Protein AF-V9GAU1-F1 (afdb_monomer_lite)

Foldseek 3Di:
DAFEDEEEAQQDPCLVVVQCLDQPPPDPNNDPRYHHAEYEQDFDPVDCSRPVRSVVSVVVCVVSNHHYDDDPVVRVVPGPD

Secondary structure (DSSP, 8-state):
-PEEEEEE---STHHHHHHHHHH-TTSTT--TTEEEEEEE----TT-HHHHHHHHHHHHHHHHTTPEE-S-HHHHHHH---

Radius of gyration: 12.42 Å; chains: 1; bounding box: 35×20×34 Å

Structure (mmCIF, N/CA/C/O backbone):
data_AF-V9GAU1-F1
#
_entry.id   AF-V9GAU1-F1
#
loop_
_atom_site.group_PDB
_atom_site.id
_atom_site.type_symbol
_atom_site.label_atom_id
_atom_site.label_alt_id
_atom_site.label_comp_id
_atom_site.label_asym_id
_atom_site.label_entity_id
_atom_site.label_seq_id
_atom_site.pdbx_PDB_ins_code
_atom_site.Cartn_x
_atom_site.Cartn_y
_atom_site.Cartn_z
_atom_site.occupancy
_atom_site.B_iso_or_equiv
_atom_site.auth_seq_id
_atom_site.auth_comp_id
_atom_site.auth_asym_id
_atom_site.auth_atom_id
_atom_site.pdbx_PDB_model_num
ATOM 1 N N . MET A 1 1 ? -17.347 0.835 11.004 1.00 74.62 1 MET A N 1
ATOM 2 C CA . MET A 1 1 ? -17.132 0.320 9.638 1.00 74.62 1 MET A CA 1
ATOM 3 C C . MET A 1 1 ? -15.711 0.693 9.272 1.00 74.62 1 MET A C 1
ATOM 5 O O . MET A 1 1 ? -15.356 1.840 9.507 1.00 74.62 1 MET A O 1
ATOM 9 N N . THR A 1 2 ? -14.896 -0.267 8.845 1.00 91.94 2 THR A N 1
ATOM 10 C CA . THR A 1 2 ? -13.494 -0.027 8.474 1.00 91.94 2 THR A CA 1
ATOM 11 C C . THR A 1 2 ? -13.424 0.063 6.959 1.00 91.94 2 THR A C 1
ATOM 13 O O . THR A 1 2 ? -13.951 -0.826 6.300 1.00 91.94 2 THR A O 1
ATOM 16 N N . ILE A 1 3 ? -12.810 1.121 6.436 1.00 97.56 3 ILE A N 1
ATOM 17 C CA . ILE A 1 3 ? -12.513 1.273 5.011 1.00 97.56 3 ILE A CA 1
ATOM 18 C C . ILE A 1 3 ? -11.346 0.343 4.674 1.00 97.56 3 ILE A C 1
ATOM 20 O O . ILE A 1 3 ? -10.287 0.398 5.309 1.00 97.56 3 ILE A O 1
ATOM 24 N N . THR A 1 4 ? -11.552 -0.520 3.690 1.00 98.31 4 THR A N 1
ATOM 25 C CA . THR A 1 4 ? -10.502 -1.352 3.103 1.00 98.31 4 THR A CA 1
ATOM 26 C C . THR A 1 4 ? -9.742 -0.531 2.068 1.00 98.31 4 THR A C 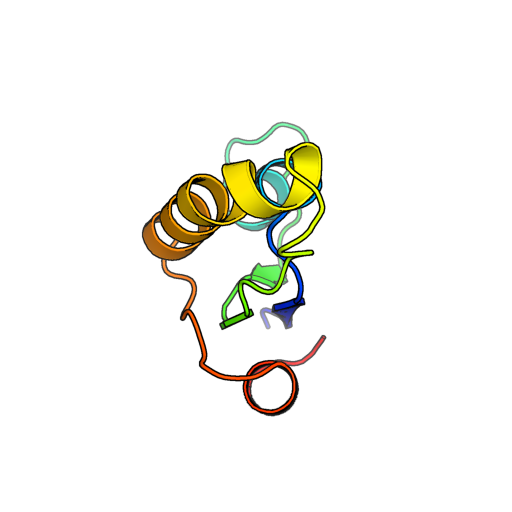1
ATOM 28 O O . THR A 1 4 ? -10.349 0.084 1.195 1.00 98.31 4 THR A O 1
ATOM 31 N N . ILE A 1 5 ? -8.419 -0.463 2.208 1.00 98.69 5 ILE A N 1
ATOM 32 C CA . ILE A 1 5 ? -7.545 0.362 1.367 1.00 98.69 5 ILE A CA 1
ATOM 33 C C . ILE A 1 5 ? -6.637 -0.550 0.541 1.00 98.69 5 ILE A C 1
ATOM 35 O O . ILE A 1 5 ? -6.064 -1.514 1.069 1.00 98.69 5 ILE A O 1
ATOM 39 N N . GLY A 1 6 ? -6.510 -0.235 -0.745 1.00 98.62 6 GLY A N 1
ATOM 40 C CA . GLY A 1 6 ? -5.578 -0.852 -1.678 1.00 98.62 6 GLY A CA 1
ATOM 41 C C . GLY A 1 6 ? -4.294 -0.041 -1.829 1.00 98.62 6 GLY A C 1
ATOM 42 O O . GLY A 1 6 ? -4.322 1.188 -1.859 1.00 98.62 6 GLY A O 1
ATOM 43 N N . MET A 1 7 ? -3.151 -0.714 -1.968 1.00 98.56 7 MET A N 1
ATOM 44 C CA . MET A 1 7 ? -1.877 -0.052 -2.275 1.00 98.56 7 MET A CA 1
ATOM 45 C C . MET A 1 7 ? -1.253 -0.613 -3.555 1.00 98.56 7 MET A C 1
ATOM 47 O O . MET A 1 7 ? -0.955 -1.799 -3.646 1.00 98.56 7 MET A O 1
ATOM 51 N N . ILE A 1 8 ? -1.050 0.237 -4.561 1.00 98.50 8 ILE A N 1
ATOM 52 C CA . ILE A 1 8 ? -0.487 -0.152 -5.861 1.00 98.50 8 ILE A CA 1
ATOM 53 C C . ILE A 1 8 ? 0.844 0.575 -6.050 1.00 98.50 8 ILE A C 1
ATOM 55 O O . ILE A 1 8 ? 0.873 1.804 -6.064 1.00 98.50 8 ILE A O 1
ATOM 59 N N . GLY A 1 9 ? 1.923 -0.186 -6.241 1.00 97.62 9 GLY A N 1
ATOM 60 C CA . GLY A 1 9 ? 3.283 0.348 -6.321 1.00 97.62 9 GLY A CA 1
ATOM 61 C C . GLY A 1 9 ? 3.923 0.430 -4.937 1.00 97.62 9 GLY A C 1
ATOM 62 O O . GLY A 1 9 ? 3.646 1.334 -4.151 1.00 97.62 9 GLY A O 1
ATOM 63 N N . LEU A 1 10 ? 4.780 -0.543 -4.644 1.00 98.25 10 LEU A N 1
ATOM 64 C CA . LEU A 1 10 ? 5.408 -0.768 -3.349 1.00 98.25 10 LEU A CA 1
ATOM 65 C C . LEU A 1 10 ? 6.904 -0.440 -3.380 1.00 98.25 10 LEU A C 1
ATOM 67 O O . LEU A 1 10 ? 7.714 -1.191 -2.864 1.00 98.25 10 LEU A O 1
ATOM 71 N N . ASP A 1 11 ? 7.300 0.665 -4.005 1.00 97.69 11 ASP A N 1
ATOM 72 C CA . ASP A 1 11 ? 8.706 1.017 -4.259 1.00 97.69 11 ASP A CA 1
ATOM 73 C C . ASP A 1 11 ? 9.166 2.306 -3.545 1.00 97.69 11 ASP A C 1
ATOM 75 O O . ASP A 1 11 ? 10.286 2.801 -3.734 1.00 97.69 11 ASP A O 1
ATOM 79 N N . THR A 1 12 ? 8.321 2.865 -2.674 1.00 97.00 12 THR A N 1
ATOM 80 C CA . THR A 1 12 ? 8.599 4.114 -1.951 1.00 97.00 12 THR A CA 1
ATOM 81 C C . THR A 1 12 ? 8.391 3.981 -0.447 1.00 97.00 12 THR A C 1
ATOM 83 O O . THR A 1 12 ? 7.617 3.156 0.030 1.00 97.00 12 THR A O 1
ATOM 86 N N . SER A 1 13 ? 9.036 4.860 0.324 1.00 97.19 13 SER A N 1
ATOM 87 C CA . SER A 1 13 ? 8.907 4.903 1.788 1.00 97.19 13 SER A CA 1
ATOM 88 C C . SER A 1 13 ? 7.478 5.124 2.287 1.00 97.19 13 SER A C 1
ATOM 90 O O . SER A 1 13 ? 7.183 4.804 3.440 1.00 97.19 13 SER A O 1
ATOM 92 N N . HIS A 1 14 ? 6.582 5.634 1.437 1.00 97.50 14 HIS A N 1
ATOM 93 C CA . HIS A 1 14 ? 5.172 5.813 1.768 1.00 97.50 14 HIS A CA 1
ATOM 94 C C . HIS A 1 14 ? 4.467 4.501 2.109 1.00 97.50 14 HIS A C 1
ATOM 96 O O . HIS A 1 14 ? 3.539 4.536 2.913 1.00 97.50 14 HIS A O 1
ATOM 102 N N . VAL A 1 15 ? 4.940 3.360 1.592 1.00 98.31 15 VAL A N 1
ATOM 103 C CA . VAL A 1 15 ? 4.407 2.044 1.967 1.00 98.31 15 VAL A CA 1
ATOM 104 C C . VAL A 1 15 ? 4.490 1.856 3.477 1.00 98.31 15 VAL A C 1
ATOM 106 O O . VAL A 1 15 ? 3.471 1.678 4.138 1.00 98.31 15 VAL A O 1
ATOM 109 N N . SER A 1 16 ? 5.690 1.989 4.042 1.00 98.19 16 SER A N 1
ATOM 110 C CA . SER A 1 16 ? 5.903 1.811 5.479 1.00 98.19 16 SER A CA 1
ATOM 111 C C . SER A 1 16 ? 5.232 2.914 6.303 1.00 98.19 16 SER A C 1
ATOM 113 O O . SER A 1 16 ? 4.580 2.632 7.307 1.00 98.19 16 SER A O 1
ATOM 115 N N . ILE A 1 17 ? 5.350 4.178 5.871 1.00 98.19 17 ILE A N 1
ATOM 116 C CA . ILE A 1 17 ? 4.801 5.329 6.608 1.00 98.19 17 ILE A CA 1
ATOM 117 C C . ILE A 1 17 ? 3.278 5.212 6.744 1.00 98.19 17 ILE A C 1
ATOM 119 O O . ILE A 1 17 ? 2.753 5.310 7.854 1.00 98.19 17 ILE A O 1
ATOM 123 N N . PHE A 1 18 ? 2.566 4.974 5.641 1.00 97.88 18 PHE A N 1
ATOM 124 C CA . PHE A 1 18 ? 1.107 4.898 5.668 1.00 97.88 18 PHE A CA 1
ATOM 125 C C . PHE A 1 18 ? 0.611 3.619 6.332 1.00 97.88 18 PHE A C 1
ATOM 127 O O . PHE A 1 18 ? -0.328 3.682 7.122 1.00 97.88 18 PHE A O 1
ATOM 134 N N . SER A 1 19 ? 1.266 2.482 6.092 1.00 97.56 19 SER A N 1
ATOM 135 C CA . SER A 1 19 ? 0.857 1.217 6.710 1.00 97.56 19 SER A CA 1
ATOM 136 C C . SER A 1 19 ? 0.988 1.268 8.227 1.00 97.56 19 SER A C 1
ATOM 138 O O . SER A 1 19 ? 0.058 0.874 8.921 1.00 97.56 19 SER A O 1
ATOM 140 N N . LYS A 1 20 ? 2.064 1.853 8.767 1.00 98.06 20 LYS A N 1
ATOM 141 C CA . LYS A 1 20 ? 2.199 2.066 10.219 1.00 98.06 20 LYS A CA 1
ATOM 142 C C . LYS A 1 20 ? 1.091 2.958 10.767 1.00 98.06 20 LYS A C 1
ATOM 144 O O . LYS A 1 20 ? 0.432 2.577 11.725 1.00 98.06 20 LYS A O 1
ATOM 149 N N . MET A 1 21 ? 0.818 4.094 10.124 1.00 98.31 21 MET A N 1
ATOM 150 C CA . MET A 1 21 ? -0.270 4.984 10.551 1.00 98.31 21 MET A CA 1
ATOM 151 C C . MET A 1 21 ? -1.655 4.319 10.498 1.00 98.31 21 MET A C 1
ATOM 153 O O . MET A 1 21 ? -2.520 4.698 11.277 1.00 98.31 21 MET A O 1
ATOM 157 N N . LEU A 1 22 ? -1.880 3.348 9.610 1.00 98.00 22 LEU A N 1
ATOM 158 C CA . LEU A 1 22 ? -3.171 2.668 9.442 1.00 98.00 22 LEU A CA 1
ATOM 159 C C . LEU A 1 22 ? -3.296 1.352 10.234 1.00 98.00 22 LEU A C 1
ATOM 161 O O . LEU A 1 22 ? -4.410 0.900 10.485 1.00 98.00 22 LEU A O 1
ATOM 165 N N . HIS A 1 23 ? -2.189 0.710 10.618 1.00 97.44 23 HIS A N 1
ATOM 166 C CA . HIS A 1 23 ? -2.201 -0.608 11.273 1.00 97.44 23 HIS A CA 1
ATOM 167 C C . HIS A 1 23 ? -1.775 -0.569 12.743 1.00 97.44 23 HIS A C 1
ATOM 169 O O . HIS A 1 23 ? -2.284 -1.365 13.535 1.00 97.44 23 HIS A O 1
ATOM 175 N N . ASP A 1 24 ? -0.852 0.320 13.111 1.00 97.50 24 ASP A N 1
ATOM 176 C CA . ASP A 1 24 ? -0.273 0.376 14.451 1.00 97.50 24 ASP A CA 1
ATOM 177 C C . ASP A 1 24 ? -1.050 1.352 15.344 1.00 97.50 24 ASP A C 1
ATOM 179 O O . ASP A 1 24 ? -0.932 2.571 15.218 1.00 97.50 24 ASP A O 1
ATOM 183 N N . GLN A 1 25 ? -1.831 0.798 16.275 1.00 96.62 25 GLN A N 1
ATOM 184 C CA . GLN A 1 25 ? -2.644 1.563 17.227 1.00 96.62 25 GLN A CA 1
ATOM 185 C C . GLN A 1 25 ? -1.811 2.378 18.228 1.00 96.62 25 GLN A C 1
ATOM 187 O O . GLN A 1 25 ? -2.344 3.307 18.835 1.00 96.62 25 GLN A O 1
ATOM 192 N N . GLU A 1 26 ? -0.530 2.045 18.410 1.00 97.94 26 GLU A N 1
ATOM 193 C CA . GLU A 1 26 ? 0.386 2.775 19.291 1.00 97.94 26 GLU A CA 1
ATOM 194 C C . GLU A 1 26 ? 1.149 3.884 18.547 1.00 97.94 26 GLU A C 1
ATOM 196 O O . GLU A 1 26 ? 1.835 4.699 19.172 1.00 97.94 26 GLU A O 1
ATOM 201 N N . HIS A 1 27 ? 1.008 3.973 17.219 1.00 98.06 27 HIS A N 1
ATOM 202 C CA . HIS A 1 27 ? 1.674 4.997 16.427 1.00 98.06 27 HIS A CA 1
ATOM 203 C C . HIS A 1 27 ? 1.167 6.407 16.808 1.00 98.06 27 HIS A C 1
ATOM 205 O O . HIS A 1 27 ? -0.045 6.631 16.857 1.00 98.06 27 HIS A O 1
ATOM 211 N N . PRO A 1 28 ? 2.048 7.418 16.993 1.00 98.06 28 PRO A N 1
ATOM 212 C CA . PRO A 1 28 ? 1.645 8.769 17.419 1.00 98.06 28 PRO A CA 1
ATOM 213 C C . PRO A 1 28 ? 0.630 9.459 16.500 1.00 98.06 28 PRO A C 1
ATOM 215 O O . PRO A 1 28 ? -0.090 10.361 16.921 1.00 98.06 28 PRO A O 1
ATOM 218 N N . TYR A 1 29 ? 0.596 9.038 15.236 1.00 97.81 29 TYR A N 1
ATOM 219 C CA . TYR A 1 29 ? -0.326 9.523 14.212 1.00 97.81 29 TYR A CA 1
ATOM 220 C C . TYR A 1 29 ? -1.249 8.413 13.698 1.00 97.81 29 TYR A C 1
ATOM 222 O O . TYR A 1 29 ? -1.536 8.369 12.503 1.00 97.81 29 TYR A O 1
ATOM 230 N N . TYR A 1 30 ? -1.635 7.470 14.560 1.00 98.12 30 TYR A N 1
ATOM 231 C CA . TYR A 1 30 ? -2.555 6.398 14.193 1.00 98.12 30 TYR A CA 1
ATOM 232 C C . TYR A 1 30 ? -3.883 6.959 13.664 1.00 98.12 30 TYR A C 1
ATOM 234 O O . TYR A 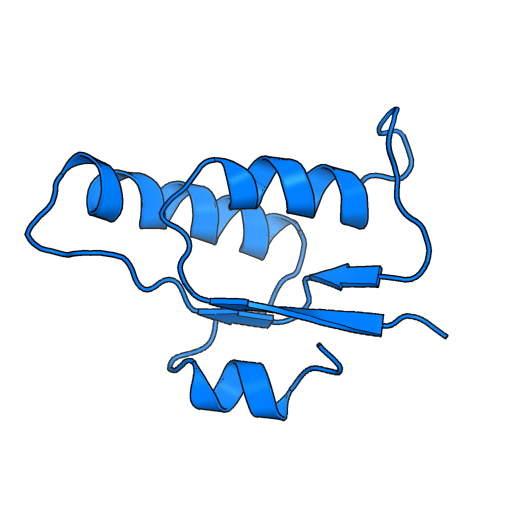1 30 ? -4.493 7.848 14.267 1.00 98.12 30 TYR A O 1
ATOM 242 N N . ILE A 1 31 ? -4.333 6.423 12.532 1.00 97.06 31 ILE A N 1
ATOM 243 C CA . ILE A 1 31 ? -5.578 6.786 11.865 1.00 97.06 31 ILE A CA 1
ATOM 244 C C . ILE A 1 31 ? -6.552 5.613 12.017 1.00 97.06 31 ILE A C 1
ATOM 246 O O . ILE A 1 31 ? -6.412 4.604 11.323 1.00 97.06 31 ILE A O 1
ATOM 250 N N . PRO A 1 32 ? -7.567 5.719 12.893 1.00 96.62 32 PRO A N 1
ATOM 251 C CA . PRO A 1 32 ? -8.559 4.667 13.034 1.00 96.62 32 PRO A CA 1
ATOM 252 C C . PRO A 1 32 ? -9.497 4.619 11.822 1.00 96.62 32 PRO A C 1
ATOM 254 O O . PRO A 1 32 ? -9.795 5.634 11.195 1.00 96.62 32 PRO A O 1
ATOM 257 N N . GLY A 1 33 ? -10.051 3.437 11.554 1.00 96.06 33 GLY A N 1
ATOM 258 C CA . GLY A 1 33 ? -11.137 3.264 10.584 1.00 96.06 33 GLY A CA 1
ATOM 259 C C . GLY A 1 33 ? -10.699 3.005 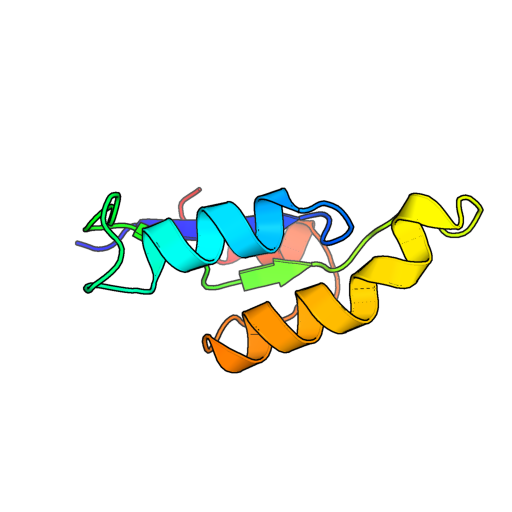9.143 1.00 96.06 33 GLY A C 1
ATOM 260 O O . GLY A 1 33 ? -11.572 2.860 8.292 1.00 96.06 33 GLY A O 1
ATOM 261 N N . GLY A 1 34 ? -9.398 2.877 8.874 1.00 96.69 34 GLY A N 1
ATOM 262 C CA . GLY A 1 34 ? -8.859 2.411 7.596 1.00 96.69 34 GLY A CA 1
ATOM 263 C C . GLY A 1 34 ? -7.809 1.324 7.804 1.00 96.69 34 GLY A C 1
ATOM 264 O O . GLY A 1 34 ? -7.158 1.293 8.845 1.00 96.69 34 GLY A O 1
ATOM 265 N N . ARG A 1 35 ? -7.652 0.421 6.834 1.00 97.75 35 ARG A N 1
ATOM 266 C CA . ARG A 1 35 ? -6.595 -0.599 6.859 1.00 97.75 35 ARG A CA 1
ATOM 267 C C . ARG A 1 35 ? -6.167 -0.960 5.445 1.00 97.75 35 ARG A C 1
ATOM 269 O O . ARG A 1 35 ? -7.030 -1.137 4.587 1.00 97.75 35 ARG A O 1
ATOM 276 N N . VAL A 1 36 ? -4.866 -1.121 5.214 1.00 98.44 36 VAL A N 1
ATOM 277 C CA . VAL A 1 36 ? -4.369 -1.690 3.956 1.00 98.44 36 VAL A CA 1
ATOM 278 C C . VAL A 1 36 ? -4.670 -3.188 3.982 1.00 98.44 36 VAL A C 1
ATOM 280 O O . VAL A 1 36 ? -4.326 -3.889 4.934 1.00 98.44 36 VAL A O 1
ATOM 283 N N . THR A 1 37 ? -5.413 -3.670 2.990 1.00 98.56 37 THR A N 1
ATOM 284 C CA . THR A 1 37 ? -5.902 -5.066 2.968 1.00 98.56 37 THR A CA 1
ATOM 285 C C . THR A 1 37 ? -5.528 -5.811 1.702 1.00 98.56 37 THR A C 1
ATOM 287 O O . THR A 1 37 ? -5.337 -7.021 1.768 1.00 98.56 37 THR A O 1
ATOM 290 N N . ALA A 1 38 ? -5.318 -5.093 0.601 1.00 98.75 38 ALA A N 1
ATOM 291 C CA . ALA A 1 38 ? -4.809 -5.636 -0.646 1.00 98.75 38 ALA A CA 1
ATOM 292 C C . ALA A 1 38 ? -3.694 -4.740 -1.196 1.00 98.75 38 ALA A C 1
ATOM 294 O O . ALA A 1 38 ? -3.734 -3.516 -1.043 1.00 98.75 38 ALA A O 1
ATOM 295 N N . ALA A 1 39 ? -2.703 -5.331 -1.852 1.00 98.81 39 ALA A N 1
ATOM 296 C CA . ALA A 1 39 ? -1.634 -4.580 -2.484 1.00 98.81 39 ALA A CA 1
ATOM 297 C C . ALA A 1 39 ? -1.079 -5.264 -3.735 1.00 98.81 39 ALA A C 1
ATOM 299 O O . ALA A 1 39 ? -1.127 -6.481 -3.873 1.00 98.81 39 ALA A O 1
ATOM 300 N N . PHE A 1 40 ? -0.514 -4.465 -4.637 1.00 98.69 40 PHE A N 1
ATOM 301 C CA . PHE A 1 40 ? 0.208 -4.928 -5.819 1.00 98.69 40 PHE A CA 1
ATOM 302 C C . PHE A 1 40 ? 1.634 -4.346 -5.816 1.00 98.69 40 PHE A C 1
ATOM 304 O O . PHE A 1 40 ? 1.758 -3.114 -5.797 1.00 98.69 40 PHE A O 1
ATOM 311 N N . PRO A 1 41 ? 2.698 -5.176 -5.888 1.00 98.12 41 PRO A N 1
ATOM 312 C CA . PRO A 1 41 ? 4.086 -4.725 -5.752 1.00 98.12 41 PRO A CA 1
ATOM 313 C C . PRO A 1 41 ? 4.530 -3.675 -6.773 1.00 98.12 41 PRO A C 1
ATOM 315 O O . PRO A 1 41 ? 5.051 -2.632 -6.393 1.00 98.12 41 PRO A O 1
ATOM 318 N N . GLY A 1 42 ? 4.304 -3.894 -8.069 1.00 95.44 42 GLY A N 1
ATOM 319 C CA . GLY A 1 42 ? 4.728 -2.954 -9.114 1.00 95.44 42 GLY A CA 1
ATOM 320 C C . GLY A 1 42 ? 6.229 -2.623 -9.087 1.00 95.44 42 GLY A C 1
ATOM 321 O O . GLY A 1 42 ? 7.066 -3.514 -8.963 1.00 95.44 42 GLY A O 1
ATOM 322 N N . GLY A 1 43 ? 6.553 -1.335 -9.237 1.00 94.94 43 GLY A N 1
ATOM 323 C CA . GLY A 1 43 ? 7.924 -0.829 -9.347 1.00 94.94 43 GLY A CA 1
ATOM 324 C C . GLY A 1 43 ? 8.411 -0.676 -10.792 1.00 94.94 43 GLY A C 1
ATOM 325 O O . GLY A 1 43 ? 7.788 -1.142 -11.746 1.00 94.94 43 GLY A O 1
ATOM 326 N N . SER A 1 44 ? 9.528 0.030 -10.955 1.00 96.50 44 SER A N 1
ATOM 327 C CA . SER A 1 44 ? 10.173 0.290 -12.245 1.00 96.50 44 SER A CA 1
ATOM 328 C C . SER A 1 44 ? 11.396 -0.618 -12.403 1.00 96.50 44 SER A C 1
ATOM 330 O O . SER A 1 44 ? 12.407 -0.351 -11.751 1.00 96.50 44 SER A O 1
ATOM 332 N N . PRO A 1 45 ? 11.352 -1.657 -13.262 1.00 95.38 45 PRO A N 1
ATOM 333 C CA . PRO A 1 45 ? 12.422 -2.656 -13.361 1.00 95.38 45 PRO A CA 1
ATOM 334 C C . PRO A 1 45 ? 13.764 -2.062 -13.807 1.00 95.38 45 PRO A C 1
ATOM 336 O O . PRO A 1 45 ? 14.814 -2.550 -13.406 1.00 95.38 45 PRO A O 1
ATOM 339 N N . ASP A 1 46 ? 13.730 -0.972 -14.575 1.00 97.25 46 ASP A N 1
ATOM 340 C CA . ASP A 1 46 ? 14.925 -0.304 -15.102 1.00 97.25 46 ASP A CA 1
ATOM 341 C C . ASP A 1 46 ? 15.485 0.781 -14.161 1.00 97.25 46 ASP A C 1
ATOM 343 O O . ASP A 1 46 ? 16.404 1.517 -14.527 1.00 97.25 46 ASP A O 1
ATOM 347 N N . PHE A 1 47 ? 14.926 0.928 -12.954 1.00 97.25 47 PHE A N 1
ATOM 348 C CA . PHE A 1 47 ? 15.348 1.944 -11.996 1.00 97.25 47 PHE A CA 1
ATOM 349 C C . PHE A 1 47 ? 15.663 1.326 -10.637 1.00 97.25 47 PHE A C 1
ATOM 351 O O . PHE A 1 47 ? 14.768 1.025 -9.851 1.00 97.25 47 PHE A O 1
ATOM 358 N N . GLU A 1 48 ? 16.958 1.213 -10.336 1.00 97.06 48 GLU A N 1
ATOM 359 C CA . GLU A 1 48 ? 17.475 0.556 -9.129 1.00 97.06 48 GLU A CA 1
ATOM 360 C C . GLU A 1 48 ? 16.838 1.084 -7.840 1.00 97.06 48 GLU A C 1
ATOM 362 O O . GLU A 1 48 ? 16.432 0.318 -6.973 1.00 97.06 48 GLU A O 1
ATOM 367 N N . LEU A 1 49 ? 16.678 2.406 -7.724 1.00 95.25 49 LEU A N 1
ATOM 368 C CA . LEU A 1 49 ? 16.068 3.027 -6.548 1.00 95.25 49 LEU A CA 1
ATOM 369 C C . LEU A 1 49 ? 14.575 2.702 -6.394 1.00 95.25 49 LEU A C 1
ATOM 371 O O . LEU A 1 49 ? 14.037 2.936 -5.322 1.00 95.25 49 LEU A O 1
ATOM 375 N N . SER A 1 50 ? 13.901 2.202 -7.424 1.00 97.38 50 SER A N 1
ATOM 376 C CA . SER A 1 50 ? 12.533 1.695 -7.327 1.00 97.38 50 SER A CA 1
ATOM 377 C C . SER A 1 50 ? 12.558 0.191 -7.051 1.00 97.38 50 SER A C 1
ATOM 379 O O . SER A 1 50 ? 12.163 -0.245 -5.969 1.00 97.38 50 SER A O 1
ATOM 381 N N . ILE A 1 51 ? 13.105 -0.599 -7.981 1.00 98.00 51 ILE A N 1
ATOM 382 C CA . ILE A 1 51 ? 12.960 -2.059 -7.965 1.00 98.00 51 ILE A CA 1
ATOM 383 C C . ILE A 1 51 ? 13.597 -2.728 -6.741 1.00 98.00 51 ILE A C 1
ATOM 385 O O . ILE A 1 51 ? 13.008 -3.650 -6.183 1.00 98.00 51 ILE A O 1
ATOM 389 N N . SER A 1 52 ? 14.737 -2.221 -6.258 1.00 97.81 52 SER A N 1
ATOM 390 C CA . SER A 1 52 ? 15.459 -2.804 -5.113 1.00 97.81 52 SER A CA 1
ATOM 391 C C . SER A 1 52 ? 14.687 -2.760 -3.791 1.00 97.81 52 SER A C 1
ATOM 393 O O . SER A 1 52 ? 15.052 -3.451 -2.843 1.00 97.81 52 SER A O 1
ATOM 395 N N . ARG A 1 53 ? 13.630 -1.943 -3.697 1.00 97.88 53 ARG A N 1
ATOM 396 C CA . ARG A 1 53 ? 12.852 -1.763 -2.461 1.00 97.88 53 ARG A CA 1
ATOM 397 C C . ARG A 1 53 ? 11.560 -2.568 -2.434 1.00 97.88 53 ARG A C 1
ATOM 399 O O . ARG A 1 53 ? 10.989 -2.741 -1.360 1.00 97.88 53 ARG A O 1
ATOM 406 N N . VAL A 1 54 ? 11.109 -3.032 -3.600 1.00 98.44 54 VAL A N 1
ATOM 407 C CA . VAL A 1 54 ? 9.801 -3.674 -3.767 1.00 98.44 54 VAL A CA 1
ATOM 408 C C . VAL A 1 54 ? 9.669 -4.900 -2.877 1.00 98.44 54 VAL A C 1
ATOM 410 O O . VAL A 1 54 ? 8.657 -5.043 -2.197 1.00 98.44 54 VAL A O 1
ATOM 413 N N . GLU A 1 55 ? 10.697 -5.747 -2.827 1.00 98.31 55 GLU A N 1
ATOM 414 C CA . GLU A 1 55 ? 10.697 -6.968 -2.013 1.00 98.31 55 GLU A CA 1
ATOM 415 C C . GLU A 1 55 ? 10.473 -6.652 -0.527 1.00 98.31 55 GLU A C 1
ATOM 417 O O . GLU A 1 55 ? 9.480 -7.091 0.049 1.00 98.31 55 GLU A O 1
ATOM 422 N N . GLY A 1 56 ? 11.308 -5.793 0.066 1.00 98.44 56 GLY A N 1
ATOM 423 C CA . GLY A 1 56 ? 11.212 -5.466 1.492 1.00 98.44 56 GLY A CA 1
ATOM 424 C C . GLY A 1 56 ? 9.893 -4.791 1.887 1.00 98.44 56 GLY A C 1
ATOM 425 O O . GLY A 1 56 ? 9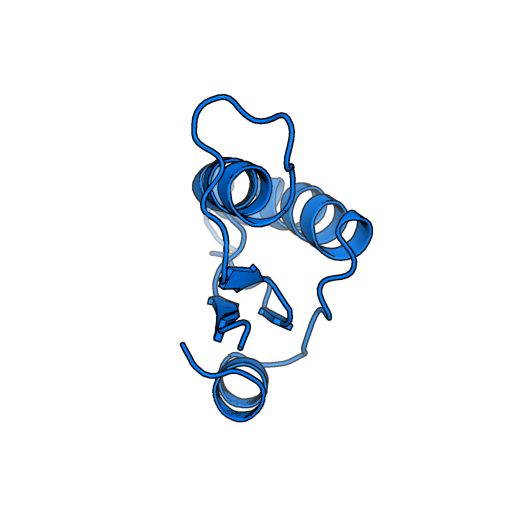.330 -5.099 2.936 1.00 98.44 56 GLY A O 1
ATOM 426 N N . TYR A 1 57 ? 9.352 -3.904 1.046 1.00 98.62 57 TYR A N 1
ATOM 427 C CA . TYR A 1 57 ? 8.049 -3.285 1.314 1.00 98.62 57 TYR A CA 1
ATOM 428 C C . TYR A 1 57 ? 6.875 -4.256 1.124 1.00 98.62 57 TYR A C 1
ATOM 430 O O . TYR A 1 57 ? 5.885 -4.170 1.853 1.00 98.62 57 TYR A O 1
ATOM 438 N N . THR A 1 58 ? 6.987 -5.197 0.184 1.00 98.69 58 THR A N 1
ATOM 439 C CA . THR A 1 58 ? 5.993 -6.262 -0.010 1.00 98.69 58 THR A CA 1
ATOM 440 C C . THR A 1 58 ? 5.954 -7.189 1.203 1.00 98.69 58 THR A C 1
ATOM 442 O O . THR A 1 58 ? 4.872 -7.485 1.712 1.00 98.69 58 THR A O 1
ATOM 445 N N . GLU A 1 59 ? 7.118 -7.591 1.717 1.00 98.62 59 GLU A N 1
ATOM 446 C CA . GLU A 1 59 ? 7.231 -8.394 2.939 1.00 98.62 59 GLU A CA 1
ATOM 447 C C . GLU A 1 59 ? 6.662 -7.668 4.165 1.00 98.62 59 GLU A C 1
ATOM 449 O O . GLU A 1 59 ? 5.931 -8.274 4.951 1.00 98.62 59 GLU A O 1
ATOM 454 N N . GLU A 1 60 ? 6.935 -6.365 4.313 1.00 98.38 60 GLU A N 1
ATOM 455 C CA . GLU A 1 60 ? 6.375 -5.553 5.400 1.00 98.38 60 GLU A CA 1
ATOM 456 C C . GLU A 1 60 ? 4.839 -5.558 5.365 1.00 98.38 60 GLU A C 1
ATOM 458 O O . GLU A 1 60 ? 4.194 -5.827 6.381 1.00 98.38 60 GLU A O 1
ATOM 463 N N . LEU A 1 61 ? 4.233 -5.307 4.200 1.00 98.31 61 LEU A N 1
ATOM 464 C CA . LEU A 1 61 ? 2.775 -5.320 4.053 1.00 98.31 61 LEU A CA 1
ATOM 465 C C . LEU A 1 61 ? 2.166 -6.703 4.293 1.00 98.31 61 LEU A C 1
ATOM 467 O O . LEU A 1 61 ? 1.128 -6.807 4.957 1.00 98.31 61 LEU A O 1
ATOM 471 N N . ALA A 1 62 ? 2.808 -7.758 3.792 1.00 98.44 62 ALA A N 1
ATOM 472 C CA . ALA A 1 62 ? 2.377 -9.129 4.030 1.00 98.44 62 ALA A CA 1
ATOM 473 C C . ALA A 1 62 ? 2.415 -9.475 5.530 1.00 98.44 62 ALA A C 1
ATOM 475 O O . ALA A 1 62 ? 1.472 -10.079 6.045 1.00 98.44 62 ALA A O 1
ATOM 476 N N . ALA A 1 63 ? 3.438 -9.021 6.264 1.00 98.31 63 ALA A N 1
ATOM 477 C CA . ALA A 1 63 ? 3.534 -9.194 7.716 1.00 98.31 63 ALA A CA 1
ATOM 478 C C . ALA A 1 63 ? 2.423 -8.451 8.480 1.00 98.31 63 ALA A C 1
ATOM 480 O O . ALA A 1 63 ? 1.948 -8.927 9.512 1.00 98.31 63 ALA A O 1
ATOM 481 N N . TRP A 1 64 ? 1.941 -7.327 7.944 1.00 96.81 64 TRP A N 1
ATOM 482 C CA . TRP A 1 64 ? 0.743 -6.645 8.437 1.00 96.81 64 TRP A CA 1
ATOM 483 C C . TRP A 1 64 ? -0.574 -7.357 8.074 1.00 96.81 64 TRP A C 1
ATOM 485 O O . TRP A 1 64 ? -1.649 -6.901 8.476 1.00 96.81 64 TRP A O 1
ATOM 495 N N . GLY A 1 65 ? -0.527 -8.482 7.358 1.00 97.62 65 GLY A N 1
ATOM 496 C CA . GLY A 1 65 ? -1.695 -9.246 6.918 1.00 97.62 65 GLY A CA 1
ATOM 497 C C . GLY A 1 65 ? -2.394 -8.642 5.700 1.00 97.62 65 GLY A C 1
ATO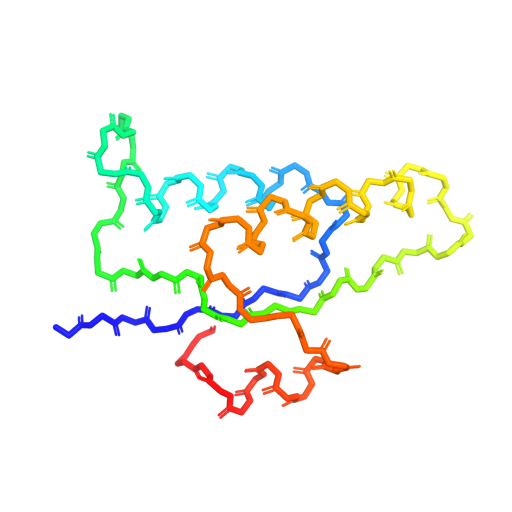M 498 O O . GLY A 1 65 ? -3.610 -8.768 5.586 1.00 97.62 65 GLY A O 1
ATOM 499 N N . THR A 1 66 ? -1.651 -7.934 4.848 1.00 98.44 66 THR A N 1
ATOM 500 C CA . THR A 1 66 ? -2.131 -7.443 3.547 1.00 98.44 66 THR A CA 1
ATOM 501 C C . THR A 1 66 ? -2.008 -8.553 2.509 1.00 98.44 66 THR A C 1
ATOM 503 O O . THR A 1 66 ? -0.967 -9.205 2.426 1.00 98.44 66 THR A O 1
ATOM 506 N N . GLU A 1 67 ? -3.042 -8.762 1.699 1.00 98.75 67 GLU A N 1
ATOM 507 C CA . GLU A 1 67 ? -3.004 -9.706 0.583 1.00 98.75 67 GLU A CA 1
ATOM 508 C C . GLU A 1 67 ? -2.231 -9.110 -0.601 1.00 98.75 67 GLU A C 1
ATOM 510 O O . GLU A 1 67 ? -2.548 -8.018 -1.072 1.00 98.75 67 GLU A O 1
ATOM 515 N N . ILE A 1 68 ? -1.208 -9.817 -1.085 1.00 98.69 68 ILE A N 1
ATOM 516 C CA . ILE A 1 68 ? -0.420 -9.393 -2.247 1.00 98.69 68 ILE A CA 1
ATOM 517 C C . ILE A 1 68 ? -1.012 -10.040 -3.500 1.00 98.69 68 ILE A C 1
ATOM 519 O O . ILE A 1 68 ? -1.058 -11.262 -3.604 1.00 98.69 68 ILE A O 1
ATOM 523 N N . MET A 1 69 ? -1.474 -9.214 -4.433 1.00 98.62 69 MET A N 1
ATOM 524 C CA . MET A 1 69 ? -2.222 -9.626 -5.619 1.00 98.62 69 MET A CA 1
ATOM 525 C C . MET A 1 69 ? -1.388 -9.528 -6.895 1.00 98.62 69 MET A C 1
ATOM 527 O O . MET A 1 69 ? -0.388 -8.811 -6.956 1.00 98.62 69 MET A O 1
ATOM 531 N N . ASP A 1 70 ? -1.857 -10.204 -7.944 1.00 97.62 70 ASP A N 1
ATOM 532 C CA . ASP A 1 70 ? -1.155 -10.312 -9.228 1.00 97.62 70 ASP A CA 1
ATOM 533 C C . ASP A 1 70 ? -1.364 -9.103 -10.154 1.00 97.62 70 ASP A C 1
ATOM 535 O O . ASP A 1 70 ? -0.626 -8.932 -11.127 1.00 97.62 70 ASP A O 1
ATOM 539 N N . SER A 1 71 ? -2.364 -8.250 -9.890 1.00 98.44 71 SER A N 1
ATOM 540 C CA . SER A 1 71 ? -2.629 -7.074 -10.723 1.00 98.44 71 SER A CA 1
ATOM 541 C C . SER A 1 71 ? -3.241 -5.886 -9.961 1.00 98.44 71 SER A C 1
ATOM 543 O O . SER A 1 71 ? -4.012 -6.082 -9.018 1.00 98.44 71 SER A O 1
ATOM 545 N N . PRO A 1 72 ? -3.001 -4.634 -10.410 1.00 98.50 72 PRO A N 1
ATOM 546 C CA . PRO A 1 72 ? -3.690 -3.453 -9.880 1.00 98.50 72 PRO A CA 1
ATOM 547 C C . PRO A 1 72 ? -5.219 -3.532 -9.988 1.00 98.50 72 PRO A C 1
ATOM 549 O O . PRO A 1 72 ? -5.937 -2.997 -9.147 1.00 98.50 72 PRO A O 1
ATOM 552 N N . ALA A 1 73 ? -5.727 -4.195 -11.032 1.00 98.69 73 ALA A N 1
ATOM 553 C CA . ALA A 1 73 ? -7.160 -4.343 -11.253 1.00 98.69 73 ALA A CA 1
ATOM 554 C C . ALA A 1 73 ? -7.812 -5.252 -10.205 1.00 98.69 73 ALA A C 1
ATOM 556 O O . ALA A 1 73 ? -8.969 -5.032 -9.857 1.00 98.69 73 ALA A O 1
ATOM 557 N N . ASP A 1 74 ? -7.096 -6.260 -9.708 1.00 98.69 74 ASP A N 1
ATOM 558 C CA . ASP A 1 74 ? -7.616 -7.144 -8.664 1.00 98.69 74 ASP A CA 1
ATOM 559 C C . ASP A 1 74 ? -7.611 -6.449 -7.303 1.00 98.69 74 ASP A C 1
ATOM 561 O O . ASP A 1 74 ? -8.617 -6.528 -6.597 1.00 98.69 74 ASP A O 1
ATOM 565 N N . VAL A 1 75 ? -6.587 -5.630 -7.018 1.00 98.81 75 VAL A N 1
ATOM 566 C CA . VAL A 1 75 ? -6.587 -4.734 -5.849 1.00 98.81 75 VAL A CA 1
ATOM 567 C C . VAL A 1 75 ? -7.826 -3.840 -5.876 1.00 98.81 75 VAL A C 1
ATOM 569 O O . VAL A 1 75 ? -8.622 -3.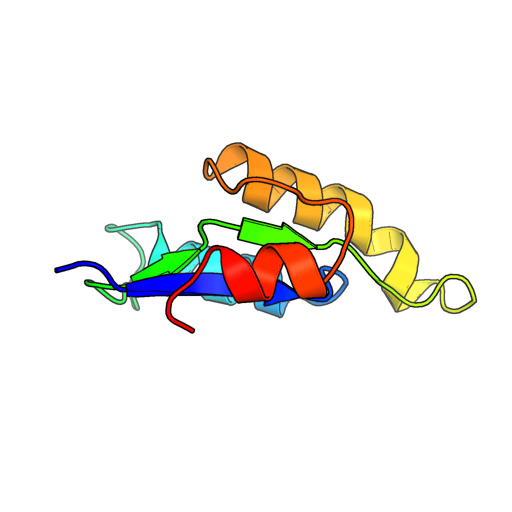883 -4.944 1.00 98.81 75 VAL A O 1
ATOM 572 N N . ALA A 1 76 ? -8.059 -3.110 -6.971 1.00 98.50 76 ALA A N 1
ATOM 573 C CA . ALA A 1 76 ? -9.180 -2.174 -7.085 1.00 98.50 76 ALA A CA 1
ATOM 574 C C . ALA A 1 76 ? -10.572 -2.826 -6.945 1.00 98.50 76 ALA A C 1
ATOM 576 O O . ALA A 1 76 ? -11.515 -2.166 -6.523 1.00 98.50 76 ALA A O 1
ATOM 577 N N . LYS A 1 77 ? -10.728 -4.112 -7.290 1.00 98.56 77 LYS A N 1
ATOM 578 C CA . LYS A 1 77 ? -11.995 -4.847 -7.093 1.00 98.56 77 LYS A CA 1
ATOM 579 C C . LYS A 1 77 ? -12.223 -5.272 -5.641 1.00 98.56 77 LYS A C 1
ATOM 581 O O . LYS A 1 77 ? -13.351 -5.612 -5.291 1.00 98.56 77 LYS A O 1
ATOM 586 N N . SER A 1 78 ? -11.161 -5.337 -4.844 1.00 98.31 78 SER A N 1
ATOM 587 C CA . SER A 1 78 ? -11.166 -5.933 -3.504 1.00 98.31 78 SER A CA 1
ATOM 588 C C . SER A 1 78 ? -11.289 -4.922 -2.362 1.00 98.31 78 SER A C 1
ATOM 590 O O . SER A 1 78 ? -11.444 -5.338 -1.215 1.00 98.31 78 SER A O 1
ATOM 592 N N . VAL A 1 79 ? -11.229 -3.619 -2.660 1.00 98.62 79 VAL A N 1
ATOM 593 C CA . VAL A 1 79 ? -11.122 -2.547 -1.658 1.00 98.62 79 VAL A CA 1
ATOM 594 C C . VAL A 1 79 ? -12.124 -1.414 -1.895 1.00 98.62 79 VAL A C 1
ATOM 596 O O . VAL A 1 79 ? -12.657 -1.258 -2.993 1.00 98.62 79 VAL A O 1
ATOM 599 N N . ASP A 1 80 ? -12.362 -0.606 -0.862 1.00 98.38 80 ASP A N 1
ATOM 600 C CA . ASP A 1 80 ? -13.221 0.582 -0.914 1.00 98.38 80 ASP A CA 1
ATOM 601 C C . ASP A 1 80 ? -12.501 1.812 -1.500 1.00 98.38 80 ASP A C 1
ATOM 603 O O . ASP A 1 80 ? -13.154 2.695 -2.065 1.00 98.38 80 ASP A O 1
ATOM 607 N N . ALA A 1 81 ? -11.175 1.893 -1.318 1.00 96.12 81 ALA A N 1
ATOM 608 C CA . ALA A 1 81 ? -10.327 3.025 -1.703 1.00 96.12 81 ALA A CA 1
ATOM 609 C C . ALA A 1 81 ? -8.945 2.587 -2.203 1.00 96.12 81 ALA A C 1
ATOM 611 O O . ALA A 1 81 ? -8.366 1.651 -1.606 1.00 96.12 81 ALA A O 1
#

Sequence (81 aa):
MTITIGMIGLDTSHVSIFSKMLHDQEHPYYIPGGRVTAAFPGGSPDFELSISRVEGYTEELAAWGTEIMDSPADVAKSVDA

pLDDT: mean 97.49, std 2.78, range [74.62, 98.81]